Protein AF-A0A1H1LWD2-F1 (afdb_monomer)

Secondary structure (DSSP, 8-state):
---THHHHHIIIII-HHHHHHHHHHHTT--HHHHHHHHHHHTT--HHHHHHHHHHHHHHHHHHHHHH---HHHHHHHHHHHHHHHHHHHHHHHHH-PPP--PPPPPP----

pLDDT: mean 70.25, std 9.0, range [36.25, 86.44]

Radius of gyration: 19.99 Å; Cα contacts (8 Å, |Δi|>4): 80; chains: 1; bounding box: 30×42×71 Å

Mean predicted aligned error: 12.96 Å

Solvent-accessible surface area (backbone atoms only — not comparable to full-atom values): 6370 Å² total; per-residue (Å²): 132,88,60,74,65,55,61,55,46,33,71,70,30,61,25,46,62,47,19,50,51,50,27,28,47,67,64,67,57,31,61,68,54,56,50,34,52,54,38,49,73,69,70,47,56,71,69,54,49,55,47,49,56,57,49,50,54,51,53,51,55,67,45,41,58,77,78,48,71,53,66,68,60,36,32,47,52,6,43,49,38,40,54,49,33,52,52,51,37,51,50,51,60,71,69,49,75,78,79,78,75,72,76,80,78,77,83,8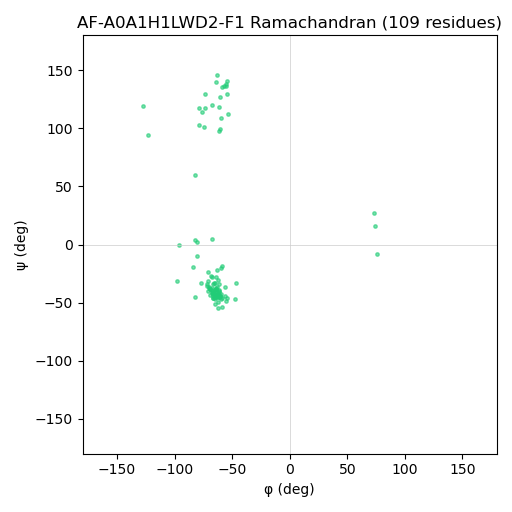2,80,86,127

Structure (mmCIF, N/CA/C/O backbone):
data_AF-A0A1H1LWD2-F1
#
_entry.id   AF-A0A1H1LWD2-F1
#
loop_
_atom_site.group_PDB
_atom_site.id
_atom_site.type_symbol
_atom_site.label_atom_id
_atom_site.label_alt_id
_atom_site.label_comp_id
_atom_site.label_asym_id
_atom_site.label_entity_id
_atom_site.label_seq_id
_atom_site.pdbx_PDB_ins_code
_atom_site.Cartn_x
_atom_site.Cartn_y
_atom_site.Cartn_z
_atom_site.occupancy
_atom_site.B_iso_or_equiv
_atom_site.auth_seq_id
_atom_site.auth_comp_id
_atom_site.auth_asym_id
_atom_site.auth_atom_id
_atom_site.pdbx_PDB_model_num
ATOM 1 N N . MET A 1 1 ? -9.588 -21.462 3.543 1.00 36.25 1 MET A N 1
ATOM 2 C CA . MET A 1 1 ? -10.543 -20.646 2.759 1.00 36.25 1 MET A CA 1
ATOM 3 C C . MET A 1 1 ? -10.094 -19.191 2.815 1.00 36.25 1 MET A C 1
ATOM 5 O O . MET A 1 1 ? -10.126 -18.589 3.883 1.00 36.25 1 MET A O 1
ATOM 9 N N . VAL A 1 2 ? -9.560 -18.658 1.714 1.00 41.59 2 VAL A N 1
ATOM 10 C CA . VAL A 1 2 ? -9.112 -17.259 1.628 1.00 41.59 2 VAL A CA 1
ATOM 11 C C . VAL A 1 2 ? -10.362 -16.408 1.423 1.00 41.59 2 VAL A C 1
ATOM 13 O O . VAL A 1 2 ? -10.957 -16.435 0.355 1.00 41.59 2 VAL A O 1
ATOM 16 N N . ASN A 1 3 ? -10.830 -15.742 2.477 1.00 47.38 3 ASN A N 1
ATOM 17 C CA . ASN A 1 3 ? -12.054 -14.954 2.410 1.00 47.38 3 ASN A CA 1
ATOM 18 C C . ASN A 1 3 ? -11.745 -13.605 1.719 1.00 47.38 3 ASN A C 1
ATOM 20 O O . ASN A 1 3 ? -10.944 -12.842 2.271 1.00 47.38 3 ASN A O 1
ATOM 24 N N . PRO A 1 4 ? -12.337 -13.271 0.555 1.00 56.94 4 PRO A N 1
ATOM 25 C CA . PRO A 1 4 ? -12.050 -12.023 -0.174 1.00 56.94 4 PRO A CA 1
ATOM 26 C C . PRO A 1 4 ? -12.364 -10.756 0.645 1.00 56.94 4 PRO A C 1
ATOM 28 O O . PRO A 1 4 ? -11.771 -9.699 0.432 1.00 56.94 4 PRO A O 1
ATOM 31 N N . LEU A 1 5 ? -13.200 -10.883 1.680 1.00 56.50 5 LEU A N 1
ATOM 32 C CA . LEU A 1 5 ? -13.462 -9.856 2.697 1.00 56.50 5 LEU A CA 1
ATOM 33 C C . LEU A 1 5 ? -12.214 -9.394 3.472 1.00 56.50 5 LEU A C 1
ATOM 35 O O . LEU A 1 5 ? -12.233 -8.335 4.101 1.00 56.50 5 LEU A O 1
ATOM 39 N N . TRP A 1 6 ? -11.126 -10.165 3.454 1.00 56.91 6 TRP A N 1
ATOM 40 C CA . TRP A 1 6 ? -9.873 -9.789 4.107 1.00 56.91 6 TRP A CA 1
ATOM 41 C C . TRP A 1 6 ? -9.168 -8.627 3.383 1.00 56.91 6 TRP A C 1
ATOM 43 O O . TRP A 1 6 ? -8.694 -7.697 4.037 1.00 56.91 6 TRP A O 1
ATOM 53 N N . LEU A 1 7 ? -9.227 -8.602 2.049 1.00 57.19 7 LEU A N 1
ATOM 54 C CA . LEU A 1 7 ? -8.742 -7.486 1.227 1.00 57.19 7 LEU A CA 1
ATOM 55 C C . LEU A 1 7 ? -9.573 -6.219 1.496 1.00 57.19 7 LEU A C 1
ATOM 57 O O . LEU A 1 7 ? -9.038 -5.129 1.687 1.00 57.19 7 LEU A O 1
ATOM 61 N N . TRP A 1 8 ? -10.888 -6.399 1.658 1.00 51.78 8 TRP A N 1
ATOM 62 C CA . TRP A 1 8 ? -11.829 -5.334 2.014 1.00 51.78 8 TRP A CA 1
ATOM 63 C C . TRP A 1 8 ? -11.600 -4.761 3.425 1.00 51.78 8 TRP A C 1
ATOM 65 O O . TRP A 1 8 ? -11.781 -3.565 3.660 1.00 51.78 8 TRP A O 1
ATOM 75 N N . ARG A 1 9 ? -11.162 -5.588 4.386 1.00 54.69 9 ARG A N 1
ATOM 76 C CA . ARG A 1 9 ? -10.775 -5.130 5.737 1.00 54.69 9 ARG A CA 1
ATOM 77 C C . ARG A 1 9 ? -9.477 -4.322 5.733 1.00 54.69 9 ARG A C 1
ATOM 79 O O . ARG A 1 9 ? -9.388 -3.362 6.497 1.00 54.69 9 ARG A O 1
ATOM 86 N N . GLY A 1 10 ? -8.510 -4.685 4.887 1.00 54.56 10 GLY A N 1
ATOM 87 C CA . GLY A 1 10 ? -7.295 -3.895 4.663 1.00 54.56 10 GLY A CA 1
ATOM 88 C C . GLY A 1 10 ? -7.611 -2.526 4.055 1.00 54.56 10 GLY A C 1
ATOM 89 O O . GLY A 1 10 ? -7.155 -1.505 4.567 1.00 54.56 10 GLY A O 1
ATOM 90 N N . PHE A 1 11 ? -8.495 -2.500 3.052 1.00 53.25 11 PHE A N 1
ATOM 91 C CA . PHE A 1 11 ? -8.920 -1.277 2.358 1.00 53.25 11 PHE A CA 1
ATOM 92 C C . PHE A 1 11 ? -9.744 -0.315 3.234 1.00 53.25 11 PHE A C 1
ATOM 94 O O . PHE A 1 11 ? -9.671 0.897 3.067 1.00 53.25 11 PHE A O 1
ATOM 101 N N . LYS A 1 12 ? -10.475 -0.822 4.239 1.00 56.78 12 LYS A N 1
ATOM 102 C CA . LYS A 1 12 ? -11.219 -0.000 5.220 1.00 56.78 12 LYS A CA 1
ATOM 103 C C . LYS A 1 12 ? -10.336 0.822 6.182 1.00 56.78 12 LYS A C 1
ATOM 105 O O . LYS A 1 12 ? -10.873 1.454 7.094 1.00 56.78 12 LYS A O 1
ATOM 110 N N . GLY A 1 13 ? -9.009 0.818 6.020 1.00 55.25 13 GLY A N 1
ATOM 111 C CA . GLY A 1 13 ? -8.090 1.588 6.866 1.00 55.25 13 GLY A CA 1
ATOM 112 C C . GLY A 1 13 ? -7.921 1.005 8.271 1.00 55.25 13 GLY A C 1
ATOM 113 O O . GLY A 1 13 ? -7.646 1.736 9.215 1.00 55.25 13 GLY A O 1
ATOM 114 N N . ASN A 1 14 ? -8.116 -0.306 8.430 1.00 63.66 14 ASN A N 1
ATOM 115 C CA . ASN A 1 14 ? -7.863 -1.014 9.692 1.00 63.66 14 ASN A CA 1
ATOM 116 C C . ASN A 1 14 ? -6.474 -1.675 9.740 1.00 63.66 14 ASN A C 1
ATOM 118 O O . ASN A 1 14 ? -6.142 -2.309 10.740 1.00 63.66 14 ASN A O 1
ATOM 122 N N . SER A 1 15 ? -5.687 -1.549 8.669 1.00 69.25 15 SER A N 1
ATOM 123 C CA . SER A 1 15 ? -4.351 -2.123 8.556 1.00 69.25 15 SER A CA 1
ATOM 124 C C . SER A 1 15 ? -3.355 -1.041 8.157 1.00 69.25 15 SER A C 1
ATOM 126 O O . SER A 1 15 ? -3.477 -0.415 7.102 1.00 69.25 15 SER A O 1
ATOM 128 N N . VAL A 1 16 ? -2.375 -0.825 9.027 1.00 72.31 16 VAL A N 1
ATOM 129 C CA . VAL A 1 16 ? -1.250 0.098 8.842 1.00 72.31 16 VAL A CA 1
ATOM 130 C C . VAL A 1 16 ? -0.355 -0.401 7.706 1.00 72.31 16 VAL A C 1
ATOM 132 O O . VAL A 1 16 ? 0.147 0.389 6.917 1.00 72.31 16 VAL A O 1
ATOM 135 N N . THR A 1 17 ? -0.232 -1.718 7.566 1.00 74.62 17 THR A N 1
ATOM 136 C CA . THR A 1 17 ? 0.557 -2.385 6.525 1.00 74.62 17 THR A CA 1
ATOM 137 C C . THR A 1 17 ? -0.008 -2.103 5.133 1.00 74.62 17 THR A C 1
ATOM 139 O O . THR A 1 17 ? 0.734 -1.761 4.215 1.00 74.62 17 THR A O 1
ATOM 142 N N . PHE A 1 18 ? -1.335 -2.185 4.978 1.00 72.69 18 PHE A N 1
ATOM 143 C CA . PHE A 1 18 ? -2.003 -1.811 3.729 1.00 72.69 18 PHE A CA 1
ATOM 144 C C . PHE A 1 18 ? -1.957 -0.304 3.474 1.00 72.69 18 PHE A C 1
ATOM 146 O O . PHE A 1 18 ? -1.765 0.102 2.333 1.00 72.69 18 PHE A O 1
ATOM 153 N N . ALA A 1 19 ? -2.100 0.520 4.515 1.00 74.12 19 ALA A N 1
ATOM 154 C CA . ALA A 1 19 ? -1.965 1.969 4.395 1.00 74.12 19 ALA A CA 1
ATOM 155 C C . ALA A 1 19 ? -0.561 2.379 3.921 1.00 74.12 19 ALA A C 1
ATOM 157 O O . ALA A 1 19 ? -0.435 3.253 3.070 1.00 74.12 19 ALA A O 1
ATOM 158 N N . LEU A 1 20 ? 0.482 1.710 4.420 1.00 74.38 20 LEU A N 1
ATOM 159 C CA . LEU A 1 20 ? 1.864 1.912 3.992 1.00 74.38 20 LEU A CA 1
ATOM 160 C C . LEU A 1 20 ? 2.071 1.469 2.541 1.00 74.38 20 LEU A C 1
ATOM 162 O O . LEU A 1 20 ? 2.632 2.214 1.749 1.00 74.38 20 LEU A O 1
ATOM 166 N N . LEU A 1 21 ? 1.565 0.290 2.174 1.00 74.31 21 LEU A N 1
ATOM 167 C CA . LEU A 1 21 ? 1.575 -0.186 0.791 1.00 74.31 21 LEU A CA 1
ATOM 168 C C . LEU A 1 21 ? 0.905 0.803 -0.163 1.00 74.31 21 LEU A C 1
ATOM 170 O O . LEU A 1 21 ? 1.463 1.132 -1.206 1.00 74.31 21 LEU A O 1
ATOM 174 N N . PHE A 1 22 ? -0.285 1.275 0.207 1.00 73.88 22 PHE A N 1
ATOM 175 C CA . PHE A 1 22 ? -1.027 2.268 -0.553 1.00 73.88 22 PHE A CA 1
ATOM 176 C C . PHE A 1 22 ? -0.225 3.563 -0.685 1.00 73.88 22 PHE A C 1
ATOM 178 O O . PHE A 1 22 ? -0.067 4.057 -1.795 1.00 73.88 22 PHE A O 1
ATOM 185 N N . ALA A 1 23 ? 0.345 4.060 0.414 1.00 77.06 23 ALA A N 1
ATOM 186 C CA . ALA A 1 23 ? 1.186 5.249 0.417 1.00 77.06 23 ALA A CA 1
ATOM 187 C C . ALA A 1 23 ? 2.402 5.103 -0.507 1.00 77.06 23 ALA A C 1
ATOM 189 O O . ALA A 1 23 ? 2.687 5.987 -1.309 1.00 77.06 23 ALA A O 1
ATOM 190 N N . SER A 1 24 ? 3.092 3.968 -0.440 1.00 71.94 24 SER A N 1
ATOM 191 C CA . SER A 1 24 ? 4.242 3.663 -1.286 1.00 71.94 24 SER A CA 1
ATOM 192 C C . SER A 1 24 ? 3.880 3.589 -2.768 1.00 71.94 24 SER A C 1
ATOM 194 O O . SER A 1 24 ? 4.592 4.148 -3.599 1.00 71.94 24 SER A O 1
ATOM 196 N N . VAL A 1 25 ? 2.756 2.954 -3.110 1.00 72.62 25 VAL A N 1
ATOM 197 C CA . VAL A 1 25 ? 2.257 2.920 -4.494 1.00 72.62 25 VAL A CA 1
ATOM 198 C C . VAL A 1 25 ? 1.865 4.321 -4.964 1.00 72.62 25 VAL A C 1
ATOM 200 O O . VAL A 1 25 ? 2.254 4.724 -6.058 1.00 72.62 25 VAL A O 1
ATOM 203 N N . LEU A 1 26 ? 1.144 5.080 -4.136 1.00 75.44 26 LEU A N 1
ATOM 204 C CA . LEU A 1 26 ? 0.666 6.421 -4.467 1.00 75.44 26 LEU A CA 1
ATOM 205 C C . LEU A 1 26 ? 1.816 7.411 -4.697 1.00 75.44 26 LEU A C 1
ATOM 207 O O . LEU A 1 26 ? 1.741 8.250 -5.588 1.00 75.44 26 LEU A O 1
ATOM 211 N N . LEU A 1 27 ? 2.897 7.286 -3.928 1.00 72.19 27 LEU A N 1
ATOM 212 C CA . LEU A 1 27 ? 4.096 8.116 -4.059 1.00 72.19 27 LEU A CA 1
ATOM 213 C C . LEU A 1 27 ? 5.036 7.656 -5.187 1.00 72.19 27 LEU A C 1
ATOM 215 O O . LEU A 1 27 ? 6.112 8.223 -5.355 1.00 72.19 27 LEU A O 1
ATOM 219 N N . GLY A 1 28 ? 4.673 6.620 -5.950 1.00 65.88 28 GLY A N 1
ATOM 220 C CA . GLY A 1 28 ? 5.492 6.076 -7.039 1.00 65.88 28 GLY A CA 1
ATOM 221 C C . GLY A 1 28 ? 6.678 5.221 -6.576 1.00 65.88 28 GLY A C 1
ATOM 222 O O . GLY A 1 28 ? 7.292 4.531 -7.387 1.00 65.88 28 GLY A O 1
ATOM 223 N N . ALA A 1 29 ? 6.960 5.177 -5.273 1.00 62.00 29 ALA A N 1
ATOM 224 C CA . ALA A 1 29 ? 7.918 4.269 -4.652 1.00 62.00 29 ALA A CA 1
ATOM 225 C C . ALA A 1 29 ? 7.262 2.903 -4.404 1.00 62.00 29 ALA A C 1
ATOM 227 O O . ALA A 1 29 ? 7.132 2.455 -3.263 1.00 62.00 29 ALA A O 1
ATOM 228 N N . SER A 1 30 ? 6.788 2.252 -5.472 1.00 63.59 30 SER A N 1
ATOM 229 C CA . SER A 1 30 ? 6.103 0.965 -5.367 1.00 63.59 30 SER A CA 1
ATOM 230 C C . SER A 1 30 ? 7.040 -0.073 -4.747 1.00 63.59 30 SER A C 1
ATOM 232 O O . SER A 1 30 ? 7.883 -0.653 -5.429 1.00 63.59 30 SER A O 1
ATOM 234 N N . ILE A 1 31 ? 6.882 -0.332 -3.444 1.00 62.34 31 ILE A N 1
ATOM 235 C CA . ILE A 1 31 ? 7.621 -1.381 -2.723 1.00 62.34 31 ILE A CA 1
ATOM 236 C C . ILE A 1 31 ? 7.396 -2.731 -3.414 1.00 62.34 31 ILE A C 1
ATOM 238 O O . ILE A 1 31 ? 8.324 -3.522 -3.546 1.00 62.34 31 ILE A O 1
ATOM 242 N N . ALA A 1 32 ? 6.180 -2.962 -3.919 1.00 61.53 32 ALA A N 1
ATOM 243 C CA . ALA A 1 32 ? 5.851 -4.135 -4.717 1.00 61.53 32 ALA A CA 1
ATOM 244 C C . ALA A 1 32 ? 6.625 -4.171 -6.046 1.00 61.53 32 ALA A C 1
ATOM 246 O O . ALA A 1 32 ? 7.084 -5.236 -6.437 1.00 61.53 32 ALA A O 1
ATOM 247 N N . GLY A 1 33 ? 6.829 -3.025 -6.705 1.00 60.59 33 GLY A N 1
ATOM 248 C CA . GLY A 1 33 ? 7.661 -2.907 -7.907 1.00 60.59 33 GLY A CA 1
ATOM 249 C C . GLY A 1 33 ? 9.151 -3.143 -7.637 1.00 60.59 33 GLY A C 1
ATOM 250 O O . GLY A 1 33 ? 9.802 -3.852 -8.398 1.00 60.59 33 GLY A O 1
ATOM 251 N N . GLY A 1 34 ? 9.680 -2.632 -6.521 1.00 64.31 34 GLY A N 1
ATOM 252 C CA . GLY A 1 34 ? 11.060 -2.895 -6.092 1.00 64.31 34 GLY A CA 1
ATOM 253 C C . GLY A 1 34 ? 11.297 -4.371 -5.757 1.00 64.31 34 GLY A C 1
ATOM 254 O O . GLY A 1 34 ? 12.272 -4.966 -6.214 1.00 64.31 34 GLY A O 1
ATOM 255 N N . PHE A 1 35 ? 10.358 -4.997 -5.039 1.00 67.75 35 PHE A N 1
ATOM 256 C CA . PHE A 1 35 ? 10.365 -6.445 -4.814 1.00 67.75 35 PHE A CA 1
ATOM 257 C C . PHE A 1 35 ? 10.238 -7.217 -6.128 1.00 67.75 35 PHE A C 1
ATOM 259 O O . PHE A 1 35 ? 10.969 -8.179 -6.335 1.00 67.75 35 PHE A O 1
ATOM 266 N N . HIS A 1 36 ? 9.364 -6.780 -7.037 1.00 65.69 36 HIS A N 1
ATOM 267 C CA . HIS A 1 36 ? 9.202 -7.402 -8.347 1.00 65.69 36 HIS A CA 1
ATOM 268 C C . HIS A 1 36 ? 10.508 -7.375 -9.141 1.00 65.69 36 HIS A C 1
ATOM 270 O O . HIS A 1 36 ? 10.884 -8.381 -9.731 1.00 65.69 36 HIS A O 1
ATOM 276 N N . HIS A 1 37 ? 11.234 -6.259 -9.108 1.00 67.06 37 HIS A N 1
ATOM 277 C CA . HIS A 1 37 ? 12.517 -6.123 -9.788 1.00 67.06 37 HIS A CA 1
ATOM 278 C C . HIS A 1 37 ? 13.610 -7.008 -9.168 1.00 67.06 37 HIS A C 1
ATOM 280 O O . HIS A 1 37 ? 14.391 -7.613 -9.899 1.00 67.06 37 HIS A O 1
ATOM 286 N N . LEU A 1 38 ? 13.651 -7.126 -7.836 1.00 71.69 38 LEU A N 1
ATOM 287 C CA . LEU A 1 38 ? 14.572 -8.027 -7.131 1.00 71.69 38 LEU A CA 1
ATOM 288 C C . LEU A 1 38 ? 14.264 -9.505 -7.404 1.00 71.69 38 LEU A C 1
ATOM 290 O O . LEU A 1 38 ? 15.170 -10.280 -7.697 1.00 71.69 38 LEU A O 1
ATOM 294 N N . LEU A 1 39 ? 12.991 -9.902 -7.341 1.00 69.19 39 LEU A N 1
ATOM 295 C CA . LEU A 1 39 ? 12.579 -11.283 -7.597 1.00 69.19 39 LEU A CA 1
ATOM 296 C C . LEU A 1 39 ? 12.738 -11.658 -9.077 1.00 69.19 39 LEU A C 1
ATOM 298 O O . LEU A 1 39 ? 13.176 -12.767 -9.377 1.00 69.19 39 LEU A O 1
ATOM 30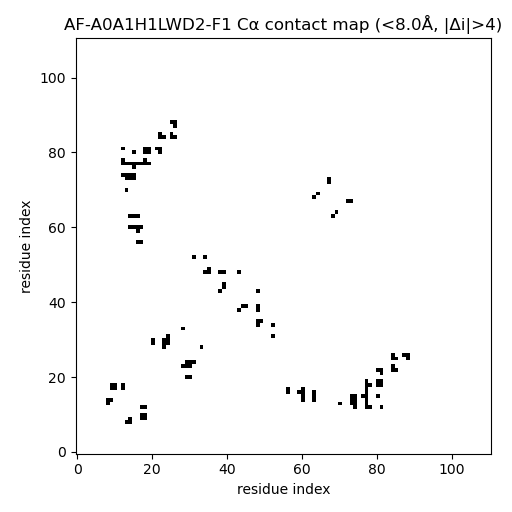2 N N . ALA A 1 40 ? 12.434 -10.740 -9.996 1.00 69.69 40 ALA A N 1
ATOM 303 C CA . ALA A 1 40 ? 12.670 -10.943 -11.422 1.00 69.69 40 ALA A CA 1
ATOM 304 C C . ALA A 1 40 ? 14.171 -11.068 -11.731 1.00 69.69 40 ALA A C 1
ATOM 306 O O . ALA A 1 40 ? 14.555 -11.929 -12.519 1.00 69.69 40 ALA A O 1
ATOM 307 N N . ALA A 1 41 ? 15.028 -10.285 -11.063 1.00 71.00 41 ALA A N 1
ATOM 308 C CA . ALA A 1 41 ? 16.483 -10.407 -11.186 1.00 71.00 41 ALA A CA 1
ATOM 309 C C . ALA A 1 41 ? 17.017 -11.762 -10.681 1.00 71.00 41 ALA A C 1
ATOM 311 O O . ALA A 1 41 ? 18.026 -12.249 -11.181 1.00 71.00 41 ALA A O 1
ATOM 312 N N . LEU A 1 42 ? 16.322 -12.400 -9.735 1.00 73.50 42 LEU 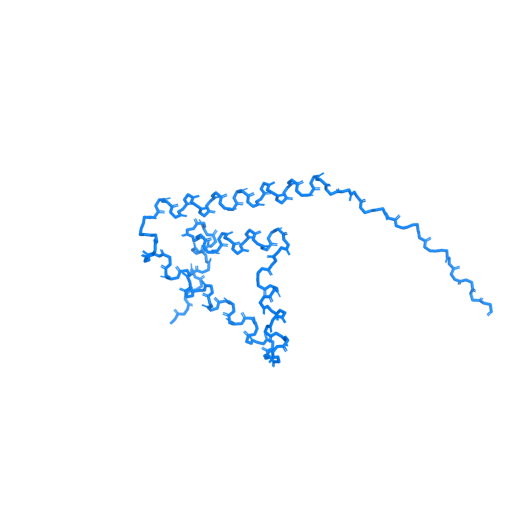A N 1
ATOM 313 C CA . LEU A 1 42 ? 16.630 -13.744 -9.232 1.00 73.50 42 LEU A CA 1
ATOM 314 C C . LEU A 1 42 ? 16.077 -14.877 -10.123 1.00 73.50 42 LEU A C 1
ATOM 316 O O . LEU A 1 42 ? 16.196 -16.046 -9.761 1.00 73.50 42 LEU A O 1
ATOM 320 N N . GLY A 1 43 ? 15.466 -14.562 -11.273 1.00 70.81 43 GLY A N 1
ATOM 321 C CA . GLY A 1 43 ? 14.927 -15.558 -12.209 1.00 70.81 43 GLY A CA 1
ATOM 322 C C . GLY A 1 43 ? 13.630 -16.222 -11.736 1.00 70.81 43 GLY A C 1
ATOM 323 O O . GLY A 1 43 ? 13.233 -17.268 -12.253 1.00 70.81 43 GLY A O 1
ATOM 324 N N . ILE A 1 44 ? 12.957 -15.635 -10.745 1.00 71.88 44 ILE A N 1
ATOM 325 C CA . ILE A 1 44 ? 11.723 -16.181 -10.185 1.00 71.88 44 ILE A CA 1
ATOM 326 C C . ILE A 1 44 ? 10.575 -15.955 -11.178 1.00 71.88 44 ILE A C 1
ATOM 328 O O . ILE A 1 44 ? 10.356 -14.848 -11.667 1.00 71.88 44 ILE A O 1
ATOM 332 N N . HIS A 1 45 ? 9.826 -17.021 -11.474 1.00 71.44 45 HIS A N 1
ATOM 333 C CA . HIS A 1 45 ? 8.721 -17.006 -12.435 1.00 71.44 45 HIS A CA 1
ATOM 334 C C . HIS A 1 45 ? 7.682 -15.926 -12.085 1.00 71.44 45 HIS A C 1
ATOM 336 O O . HIS A 1 45 ? 7.287 -15.817 -10.922 1.00 71.44 45 HIS A O 1
ATOM 342 N N . TRP A 1 46 ? 7.196 -15.182 -13.088 1.00 69.50 46 TRP A N 1
ATOM 3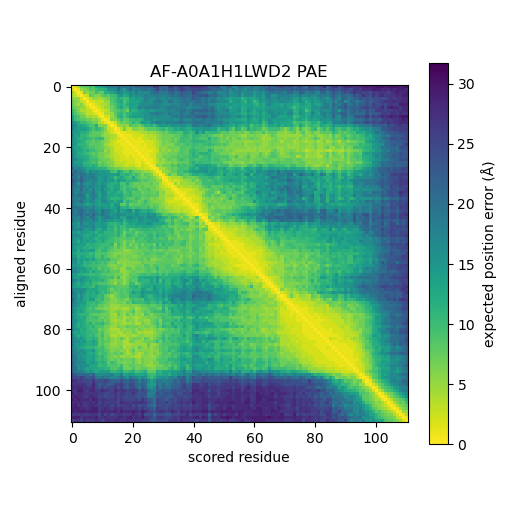43 C CA . TRP A 1 46 ? 6.293 -14.022 -12.947 1.00 69.50 46 TRP A CA 1
ATOM 344 C C . TRP A 1 46 ? 5.096 -14.256 -12.004 1.00 69.50 46 TRP A C 1
ATOM 346 O O . TRP A 1 46 ? 4.689 -13.361 -11.266 1.00 69.50 46 TRP A O 1
ATOM 356 N N . LEU A 1 47 ? 4.578 -15.488 -11.962 1.00 70.81 47 LEU A N 1
ATOM 357 C CA . LEU A 1 47 ? 3.491 -15.899 -11.075 1.00 70.81 47 LEU A CA 1
ATOM 358 C C . LEU A 1 47 ? 3.861 -15.766 -9.585 1.00 70.81 47 LEU A C 1
ATOM 360 O O . LEU A 1 47 ? 3.089 -15.227 -8.791 1.00 70.81 47 LEU A O 1
ATOM 364 N N . TYR A 1 48 ? 5.055 -16.217 -9.199 1.00 68.44 48 TYR A N 1
ATOM 365 C CA . TYR A 1 48 ? 5.554 -16.105 -7.826 1.00 68.44 48 TYR A CA 1
ATOM 366 C C . TYR A 1 48 ? 5.897 -14.665 -7.470 1.00 68.44 48 TYR A C 1
ATOM 368 O O . TYR A 1 48 ? 5.708 -14.258 -6.326 1.00 68.44 48 TYR A O 1
ATOM 376 N N . VAL A 1 49 ? 6.330 -13.877 -8.452 1.00 66.94 49 VAL A N 1
ATOM 377 C CA . VAL A 1 49 ? 6.602 -12.453 -8.256 1.00 66.94 49 VAL A CA 1
ATOM 378 C C . VAL A 1 49 ? 5.335 -11.685 -7.864 1.00 66.94 49 VAL A C 1
ATOM 380 O O . VAL A 1 49 ? 5.416 -10.737 -7.089 1.00 66.94 49 VAL A O 1
ATOM 383 N N . LEU A 1 50 ? 4.157 -12.128 -8.314 1.00 68.06 50 LEU A N 1
ATOM 384 C CA . LEU A 1 50 ? 2.874 -11.578 -7.869 1.00 68.06 50 LEU A CA 1
ATOM 385 C C . LEU A 1 50 ? 2.407 -12.186 -6.536 1.00 68.06 50 LEU A C 1
ATOM 387 O O . LEU A 1 50 ? 1.959 -11.475 -5.636 1.00 68.06 50 LEU A O 1
ATOM 391 N N . LEU A 1 51 ? 2.508 -13.510 -6.401 1.00 73.12 51 LEU A N 1
ATOM 392 C CA . LEU A 1 51 ? 1.978 -14.249 -5.251 1.00 73.12 51 LEU A CA 1
ATOM 393 C C . LEU A 1 51 ? 2.739 -13.969 -3.955 1.00 73.12 51 LEU A C 1
ATOM 395 O O . LEU A 1 51 ? 2.107 -13.782 -2.916 1.00 73.12 51 LEU A O 1
ATOM 399 N N . ILE A 1 52 ? 4.071 -13.925 -4.005 1.00 73.44 52 ILE A N 1
ATOM 400 C CA . ILE A 1 52 ? 4.927 -13.736 -2.828 1.00 73.44 52 ILE A CA 1
ATOM 401 C C . ILE A 1 52 ? 4.612 -12.425 -2.102 1.00 73.44 52 ILE A C 1
ATOM 403 O O . ILE A 1 52 ? 4.321 -12.497 -0.909 1.00 73.44 52 ILE A O 1
ATOM 407 N N . PRO A 1 53 ? 4.609 -11.245 -2.750 1.00 68.69 53 PRO A N 1
ATOM 408 C CA . PRO A 1 53 ? 4.286 -10.008 -2.054 1.00 68.69 53 PRO A CA 1
ATOM 409 C C . PRO A 1 53 ? 2.860 -10.039 -1.501 1.00 68.69 53 PRO A C 1
ATOM 411 O O . PRO A 1 53 ? 2.677 -9.731 -0.326 1.00 68.69 53 PRO A O 1
ATOM 414 N N . ILE A 1 54 ? 1.861 -10.496 -2.268 1.00 71.75 54 ILE A N 1
ATOM 415 C CA . ILE A 1 54 ? 0.475 -10.608 -1.772 1.00 71.75 54 ILE A CA 1
ATOM 416 C C . ILE A 1 54 ? 0.425 -11.449 -0.491 1.00 71.75 54 ILE A C 1
ATOM 418 O O . ILE A 1 54 ? -0.202 -11.054 0.497 1.00 71.75 54 ILE A O 1
ATOM 422 N N . PHE A 1 55 ? 1.114 -12.589 -0.480 1.00 78.12 55 PHE A N 1
ATOM 423 C CA . PHE A 1 55 ? 1.138 -13.487 0.666 1.00 78.12 55 PHE A CA 1
ATOM 424 C C . PHE A 1 55 ? 1.933 -12.911 1.843 1.00 78.12 55 PHE A C 1
ATOM 426 O O . PHE A 1 55 ? 1.485 -13.013 2.985 1.00 78.12 55 PHE A O 1
ATOM 433 N N . LEU A 1 56 ? 3.064 -12.257 1.576 1.00 77.38 56 LEU A N 1
ATOM 434 C CA . LEU A 1 56 ? 3.914 -11.613 2.576 1.00 77.38 56 LEU A CA 1
ATOM 435 C C . LEU A 1 56 ? 3.156 -10.492 3.290 1.00 77.38 56 LEU A C 1
ATOM 437 O O . LEU A 1 56 ? 3.086 -10.477 4.518 1.00 77.38 56 LEU A O 1
ATOM 441 N N . PHE A 1 57 ? 2.512 -9.602 2.532 1.00 72.25 57 PHE A N 1
ATOM 442 C CA . PHE A 1 57 ? 1.677 -8.541 3.090 1.00 72.25 57 PHE A CA 1
ATOM 443 C C . PHE A 1 57 ? 0.462 -9.109 3.820 1.00 72.25 57 PHE A C 1
ATOM 445 O O . PHE A 1 57 ? 0.060 -8.569 4.851 1.00 72.25 57 PHE A O 1
ATOM 452 N N . SER A 1 58 ? -0.079 -10.239 3.353 1.00 71.25 58 SER A N 1
ATOM 453 C CA . SER A 1 58 ? -1.165 -10.930 4.046 1.00 71.25 58 SER A CA 1
ATOM 454 C C . SER A 1 58 ? -0.773 -11.530 5.376 1.00 71.25 58 SER A C 1
ATOM 456 O O . SER A 1 58 ? -1.492 -11.403 6.372 1.00 71.25 58 SER A O 1
ATOM 458 N N . TRP A 1 59 ? 0.402 -12.128 5.420 1.00 76.75 59 TRP A N 1
ATOM 459 C CA . TRP A 1 59 ? 0.978 -12.639 6.643 1.00 76.75 59 TRP A CA 1
ATOM 460 C C . TRP A 1 59 ? 1.336 -11.511 7.620 1.00 76.75 59 TRP A C 1
ATOM 462 O O . TRP A 1 59 ? 1.006 -11.598 8.805 1.00 76.75 59 TRP A O 1
ATOM 472 N N . LEU A 1 60 ? 1.911 -10.416 7.123 1.00 75.19 60 LEU A N 1
ATOM 473 C CA . LEU A 1 60 ? 2.309 -9.264 7.931 1.00 75.19 60 LEU A CA 1
ATOM 474 C C . LEU A 1 60 ? 1.092 -8.548 8.541 1.00 75.19 60 LEU A C 1
ATOM 476 O O . LEU A 1 60 ? 1.060 -8.270 9.738 1.00 75.19 60 LEU A O 1
ATOM 480 N N . SER A 1 61 ? 0.023 -8.385 7.763 1.00 70.12 61 SER A N 1
ATOM 481 C CA . SER A 1 61 ? -1.264 -7.869 8.243 1.00 70.12 61 SER A CA 1
ATOM 482 C C . SER A 1 61 ? -1.900 -8.754 9.327 1.00 70.12 61 SER A C 1
ATOM 484 O O . SER A 1 61 ? -2.548 -8.247 10.243 1.00 70.12 61 SER A O 1
ATOM 486 N N . LYS A 1 62 ? -1.718 -10.079 9.272 1.00 70.69 62 LYS A N 1
ATOM 487 C CA . LYS A 1 62 ? -2.190 -10.979 10.341 1.00 70.69 62 LYS A CA 1
ATOM 488 C C . LYS A 1 62 ? -1.371 -10.845 11.626 1.00 70.69 62 LYS A C 1
ATOM 490 O O . LYS A 1 62 ? -1.893 -11.151 12.695 1.00 70.69 62 LYS A O 1
ATOM 495 N N . LYS A 1 63 ? -0.121 -10.380 11.537 1.00 75.81 63 LYS A N 1
ATOM 496 C CA . LYS A 1 63 ? 0.763 -10.112 12.684 1.00 75.81 63 LYS A CA 1
ATOM 497 C C . LYS A 1 63 ? 0.535 -8.728 13.306 1.00 75.81 63 LYS A C 1
ATOM 499 O O . LYS A 1 63 ? 0.837 -8.556 14.480 1.00 75.81 63 LYS A O 1
ATOM 504 N N . GLU A 1 64 ? -0.079 -7.776 12.601 1.00 68.50 64 GLU A N 1
ATOM 505 C CA . GLU A 1 64 ? -0.455 -6.466 13.167 1.00 68.50 64 GLU A CA 1
ATOM 506 C C . GLU A 1 64 ? -1.179 -6.511 14.523 1.00 68.50 64 GLU A C 1
ATOM 508 O O . GLU A 1 64 ? -0.792 -5.743 15.400 1.00 68.50 64 GLU A O 1
ATOM 513 N N . PRO A 1 65 ? -2.207 -7.358 14.755 1.00 68.75 65 PRO A N 1
ATOM 514 C CA . PRO A 1 65 ? -2.854 -7.453 16.065 1.00 68.75 65 PRO A CA 1
ATOM 515 C C . PRO A 1 65 ? -1.950 -7.932 17.197 1.00 68.75 65 PRO A C 1
ATOM 517 O O . PRO A 1 65 ? -2.275 -7.650 18.346 1.00 68.75 65 PRO A O 1
ATOM 520 N N . LEU A 1 66 ? -0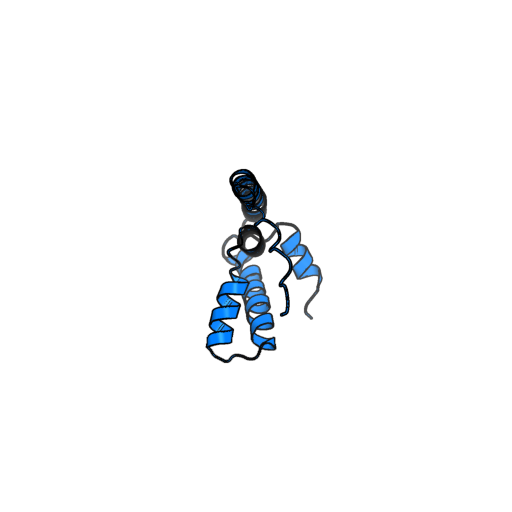.849 -8.624 16.897 1.00 74.88 66 LEU A N 1
ATOM 521 C CA . LEU A 1 66 ? 0.138 -9.005 17.906 1.00 74.88 66 LEU A CA 1
ATOM 522 C C . LEU A 1 66 ? 1.039 -7.829 18.295 1.00 74.88 66 LEU A C 1
ATOM 524 O O . LEU A 1 66 ? 1.479 -7.767 19.435 1.00 74.88 66 LEU A O 1
ATOM 528 N N . TRP A 1 67 ? 1.348 -6.925 17.360 1.00 72.25 67 TRP A N 1
ATOM 529 C CA . TRP A 1 67 ? 2.353 -5.871 17.573 1.00 72.25 67 TRP A CA 1
ATOM 530 C C . TRP A 1 67 ? 1.717 -4.533 17.967 1.00 72.25 67 TRP A C 1
ATOM 532 O O . TRP A 1 67 ? 2.288 -3.781 18.751 1.00 72.25 67 TRP A O 1
ATOM 542 N N . LEU A 1 68 ? 0.504 -4.256 17.482 1.00 67.00 68 LEU A N 1
ATOM 543 C CA . LEU A 1 68 ? -0.366 -3.200 17.993 1.00 67.00 68 LEU A CA 1
ATOM 544 C C . LEU A 1 68 ? -1.705 -3.820 18.409 1.00 67.00 68 LEU A C 1
ATOM 546 O O . LEU A 1 68 ? -2.598 -3.937 17.575 1.00 67.00 68 LEU A O 1
ATOM 550 N N . PRO A 1 69 ? -1.901 -4.197 19.681 1.00 72.62 69 PRO A N 1
ATOM 551 C CA . PRO A 1 69 ? -3.163 -4.782 20.137 1.00 72.62 69 PRO A CA 1
ATOM 552 C C . PRO A 1 69 ? -4.323 -3.771 20.124 1.00 72.62 69 PRO A C 1
ATOM 554 O O . PRO A 1 69 ? -5.470 -4.143 19.878 1.00 72.62 69 PRO A O 1
ATOM 557 N N . ASP A 1 70 ? -4.037 -2.478 20.260 1.00 80.00 70 ASP A N 1
ATOM 558 C CA . ASP A 1 70 ? -5.042 -1.415 20.304 1.00 80.00 70 ASP A CA 1
ATOM 559 C C . ASP A 1 70 ? -5.656 -1.138 18.911 1.00 80.00 70 ASP A C 1
ATOM 56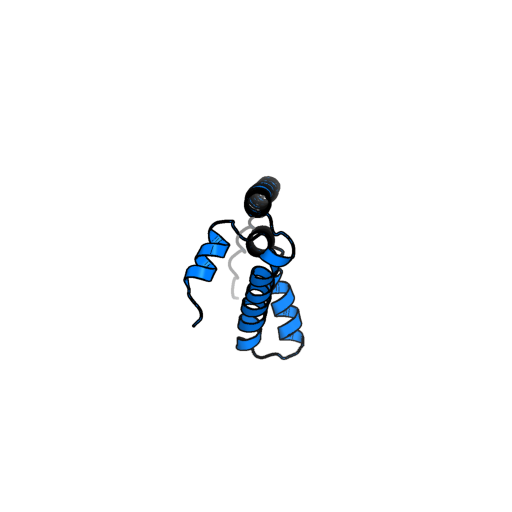1 O O . ASP A 1 70 ? -4.962 -0.772 17.953 1.00 80.00 70 ASP A O 1
ATOM 565 N N . GLN A 1 71 ? -6.968 -1.361 18.764 1.00 72.25 71 GLN A N 1
ATOM 566 C CA . GLN A 1 71 ? -7.677 -1.154 17.494 1.00 72.25 71 GLN A CA 1
ATOM 567 C C . GLN A 1 71 ? -7.845 0.329 17.148 1.00 72.25 71 GLN A C 1
ATOM 569 O O . GLN A 1 71 ? -7.775 0.683 15.967 1.00 72.25 71 GLN A O 1
ATOM 574 N N . ALA A 1 72 ? -8.053 1.195 18.145 1.00 76.88 72 ALA A N 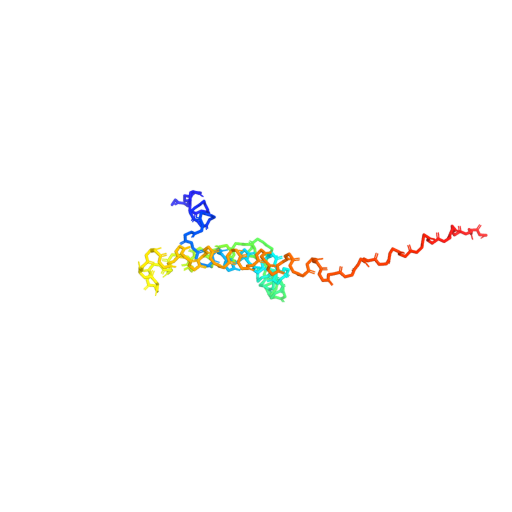1
ATOM 575 C CA . ALA A 1 72 ? -8.285 2.618 17.908 1.00 76.88 72 ALA A CA 1
ATOM 576 C C . ALA A 1 72 ? -7.020 3.278 17.346 1.00 76.88 72 ALA A C 1
ATOM 578 O O . ALA A 1 72 ? -7.074 3.985 16.337 1.00 76.88 72 ALA A O 1
ATOM 579 N N . LYS A 1 73 ? -5.863 2.947 17.933 1.00 76.00 73 LYS A N 1
ATOM 580 C CA . LYS A 1 73 ? -4.553 3.418 17.467 1.00 76.00 73 LYS A CA 1
ATOM 581 C C . LYS A 1 73 ? -4.224 2.911 16.068 1.00 76.00 73 LYS A C 1
ATOM 583 O O . LYS A 1 73 ? -3.833 3.708 15.223 1.00 76.00 73 LYS A O 1
ATOM 588 N N . ARG A 1 74 ? -4.452 1.624 15.771 1.00 74.62 74 ARG A N 1
ATOM 589 C CA . ARG A 1 74 ? -4.236 1.079 14.413 1.00 74.62 74 ARG A CA 1
ATOM 590 C C . ARG A 1 74 ? -5.027 1.819 13.348 1.00 74.62 74 ARG A C 1
ATOM 592 O O . ARG A 1 74 ? -4.484 2.145 12.297 1.00 74.62 74 ARG A O 1
ATOM 599 N N . LYS A 1 75 ? -6.294 2.106 13.636 1.00 75.19 75 LYS A N 1
ATOM 600 C CA . LYS A 1 75 ? -7.174 2.821 12.712 1.00 75.19 75 LYS A CA 1
ATOM 601 C C . LYS A 1 75 ? -6.732 4.270 12.512 1.00 75.19 75 LYS A C 1
ATOM 603 O O . LYS A 1 75 ? -6.796 4.773 11.393 1.00 75.19 75 LYS A O 1
ATOM 608 N N . LEU A 1 76 ? -6.258 4.920 13.577 1.00 80.19 76 LEU A N 1
ATOM 609 C CA . LEU A 1 76 ? -5.706 6.271 13.514 1.00 80.19 76 LEU A CA 1
ATOM 610 C C . LEU A 1 76 ? -4.427 6.300 12.670 1.00 80.19 76 LEU A C 1
ATOM 612 O O . LEU A 1 76 ? -4.368 7.058 11.713 1.00 80.19 76 LEU A O 1
ATOM 616 N N . TYR A 1 77 ? -3.459 5.423 12.944 1.00 78.81 77 TYR A N 1
ATOM 617 C CA . TYR A 1 77 ? -2.215 5.351 12.172 1.00 78.81 77 TYR A CA 1
ATOM 618 C C . TYR A 1 77 ? -2.456 5.030 10.700 1.00 78.81 77 TYR A C 1
ATOM 620 O O . TYR A 1 77 ? -1.888 5.693 9.839 1.00 78.81 77 TYR A O 1
ATOM 628 N N . ALA A 1 78 ? -3.325 4.064 10.397 1.00 78.69 78 ALA A N 1
ATOM 629 C CA . ALA A 1 78 ? -3.667 3.728 9.021 1.00 78.69 78 ALA A CA 1
ATOM 630 C C . ALA A 1 78 ? -4.337 4.908 8.298 1.00 78.69 78 ALA A C 1
ATOM 632 O O . ALA A 1 78 ? -3.952 5.233 7.176 1.00 78.69 78 ALA A O 1
ATOM 633 N N . ARG A 1 79 ? -5.290 5.600 8.940 1.00 79.31 79 ARG A N 1
ATOM 634 C CA . ARG A 1 79 ? -5.904 6.810 8.368 1.00 79.31 79 ARG A CA 1
ATOM 635 C C . ARG A 1 79 ? -4.904 7.941 8.182 1.00 79.31 79 ARG A C 1
ATOM 637 O O . ARG A 1 79 ? -4.927 8.565 7.129 1.00 79.31 79 ARG A O 1
ATOM 644 N N . SER A 1 80 ? -4.035 8.188 9.158 1.00 82.94 80 SER A N 1
ATOM 645 C CA . SER A 1 80 ? -3.003 9.221 9.069 1.00 82.94 80 SER A CA 1
ATOM 646 C C . SER A 1 80 ? -1.992 8.916 7.968 1.00 82.94 80 SER A C 1
ATOM 648 O O . SER A 1 80 ? -1.592 9.828 7.256 1.00 82.94 80 SER A O 1
ATOM 650 N N . LEU A 1 81 ? -1.625 7.646 7.769 1.00 81.31 81 LEU A N 1
ATOM 651 C CA . LEU A 1 81 ? -0.770 7.213 6.660 1.00 81.31 81 LEU A CA 1
ATOM 652 C C . LEU A 1 81 ? -1.442 7.429 5.307 1.00 81.31 81 LEU A C 1
ATOM 654 O O . LEU A 1 81 ? -0.826 7.994 4.410 1.00 81.31 81 LEU A O 1
ATOM 658 N N . ILE A 1 82 ? -2.710 7.033 5.168 1.00 79.88 82 ILE A N 1
ATOM 659 C CA . ILE A 1 82 ? -3.466 7.243 3.928 1.00 79.88 82 ILE A CA 1
ATOM 660 C C . ILE A 1 82 ? -3.592 8.744 3.648 1.00 79.88 82 ILE A C 1
ATOM 662 O O . ILE A 1 82 ? -3.162 9.202 2.593 1.00 79.88 82 ILE A O 1
ATOM 666 N N . ALA A 1 83 ? -4.112 9.520 4.601 1.00 82.75 83 ALA A N 1
ATOM 667 C CA . ALA A 1 83 ? -4.304 10.960 4.450 1.00 82.75 83 ALA A CA 1
ATOM 668 C C . ALA A 1 83 ? -2.978 11.693 4.198 1.00 82.75 83 ALA A C 1
ATOM 670 O O . ALA A 1 83 ? -2.892 12.508 3.283 1.00 82.75 83 ALA A O 1
ATOM 671 N N . GLY A 1 84 ? -1.930 11.355 4.954 1.00 83.94 84 GLY A N 1
ATOM 672 C CA . GLY A 1 84 ? -0.591 11.907 4.779 1.00 83.94 84 GLY A CA 1
ATOM 673 C C . GLY A 1 84 ? -0.015 11.588 3.403 1.00 83.94 84 GLY A C 1
ATOM 674 O O . GLY A 1 84 ? 0.490 12.482 2.736 1.00 83.94 84 GLY A O 1
ATOM 675 N N . SER A 1 85 ? -0.158 10.349 2.927 1.00 80.25 85 SER A N 1
ATOM 676 C CA . SER A 1 85 ? 0.324 9.965 1.596 1.00 80.25 85 SER A CA 1
ATOM 677 C C . SER A 1 85 ? -0.400 10.687 0.464 1.00 80.25 85 SER A C 1
ATOM 679 O O . SER A 1 85 ? 0.247 11.118 -0.485 1.00 80.25 85 SER A O 1
ATOM 681 N N . ILE A 1 86 ? -1.716 10.888 0.587 1.00 81.94 86 ILE A N 1
ATOM 682 C CA . ILE A 1 86 ? -2.506 11.660 -0.378 1.00 81.94 86 ILE A CA 1
ATOM 683 C C . ILE A 1 86 ? -2.051 13.116 -0.378 1.00 81.94 86 ILE A C 1
ATOM 685 O O . ILE A 1 86 ? -1.831 13.686 -1.442 1.00 81.94 86 ILE A O 1
ATOM 689 N N . MET A 1 87 ? -1.858 13.706 0.802 1.00 86.44 87 MET A N 1
ATOM 690 C CA . MET A 1 87 ? -1.396 15.086 0.927 1.00 86.44 87 MET A CA 1
ATOM 691 C C . MET A 1 87 ? -0.008 15.277 0.304 1.00 86.44 87 MET A C 1
ATOM 693 O O . MET A 1 87 ? 0.200 16.232 -0.438 1.00 86.44 87 MET A O 1
ATOM 697 N N . VAL A 1 88 ? 0.921 14.345 0.538 1.00 82.00 88 VAL A N 1
ATOM 698 C CA . VAL A 1 88 ? 2.254 14.373 -0.082 1.00 82.00 88 VAL A CA 1
ATOM 699 C C . VAL A 1 88 ? 2.166 14.164 -1.595 1.00 82.00 88 VAL A C 1
ATOM 701 O O . VAL A 1 88 ? 2.829 14.881 -2.336 1.00 82.00 88 VAL A O 1
ATOM 704 N N . ALA A 1 89 ? 1.333 13.241 -2.080 1.00 77.44 89 ALA A N 1
ATOM 705 C CA . ALA A 1 89 ? 1.143 13.029 -3.514 1.00 77.44 89 ALA A CA 1
ATOM 706 C C . ALA A 1 89 ? 0.578 14.277 -4.211 1.00 77.44 89 ALA A C 1
ATOM 708 O O . ALA A 1 89 ? 1.056 14.652 -5.280 1.00 77.44 89 ALA A O 1
ATOM 709 N N . LEU A 1 90 ? -0.384 14.959 -3.580 1.00 81.44 90 LEU A N 1
ATOM 710 C CA . LEU A 1 90 ? -0.901 16.244 -4.050 1.00 81.44 90 LEU A CA 1
ATOM 711 C C . LEU A 1 90 ? 0.187 17.319 -4.046 1.00 81.44 90 LEU A C 1
ATOM 713 O O . LEU A 1 90 ? 0.299 18.054 -5.019 1.00 81.44 90 LEU A O 1
ATOM 717 N N . LEU A 1 91 ? 1.022 17.378 -3.006 1.00 84.31 91 LEU A N 1
ATOM 718 C CA . LEU A 1 91 ? 2.145 18.314 -2.934 1.00 84.31 91 LEU A CA 1
ATOM 719 C C . LEU A 1 91 ? 3.150 18.077 -4.072 1.00 84.31 91 LEU A C 1
ATOM 721 O O . LEU A 1 91 ? 3.567 19.025 -4.728 1.00 84.31 91 LEU A O 1
ATOM 725 N N . ILE A 1 92 ? 3.500 16.815 -4.342 1.00 78.75 92 ILE A N 1
ATOM 726 C CA . ILE A 1 92 ? 4.384 16.432 -5.453 1.00 78.75 92 ILE A CA 1
ATOM 727 C C . ILE A 1 92 ? 3.754 16.811 -6.791 1.00 78.75 92 ILE A C 1
ATOM 729 O O . ILE A 1 92 ? 4.445 17.356 -7.645 1.00 78.75 92 ILE A O 1
ATOM 733 N N . ALA A 1 93 ? 2.461 16.536 -6.980 1.00 78.56 93 ALA A N 1
ATOM 734 C CA . ALA A 1 93 ? 1.745 16.903 -8.197 1.00 78.56 93 ALA A CA 1
ATOM 735 C C . ALA A 1 93 ? 1.721 18.423 -8.403 1.00 78.56 93 ALA A C 1
ATOM 737 O O . ALA A 1 93 ? 1.905 18.886 -9.522 1.00 78.56 93 ALA A O 1
ATOM 738 N N . TRP A 1 94 ? 1.555 19.189 -7.324 1.00 82.50 94 TRP A N 1
ATOM 739 C CA . TRP A 1 94 ? 1.535 20.649 -7.360 1.00 82.50 94 TRP A CA 1
ATOM 740 C C . TRP A 1 94 ? 2.920 21.256 -7.620 1.00 82.50 94 TRP A C 1
ATOM 742 O O . TRP A 1 94 ? 3.040 22.266 -8.303 1.00 82.50 94 TRP A O 1
ATOM 752 N N . LEU A 1 95 ? 3.975 20.615 -7.113 1.00 82.50 95 LEU A N 1
ATOM 753 C CA . LEU A 1 95 ? 5.369 20.999 -7.345 1.00 82.50 95 LEU A CA 1
ATOM 754 C C . LEU A 1 95 ? 5.911 20.520 -8.696 1.00 82.50 95 LEU A C 1
ATOM 756 O O . LEU A 1 95 ? 7.025 20.895 -9.062 1.00 82.50 95 LEU A O 1
ATOM 760 N N . ARG A 1 96 ? 5.180 19.664 -9.423 1.00 72.31 96 ARG A N 1
ATOM 761 C CA . ARG A 1 96 ? 5.660 19.089 -10.679 1.00 72.31 96 ARG A CA 1
ATOM 762 C C . ARG A 1 96 ? 5.566 20.150 -11.782 1.00 72.31 96 ARG A C 1
ATOM 764 O O . ARG A 1 96 ? 4.454 20.530 -12.142 1.00 72.31 96 ARG A O 1
ATOM 771 N N . PRO A 1 97 ? 6.690 20.623 -12.347 1.00 62.44 97 PRO A N 1
ATOM 772 C CA . PRO A 1 97 ? 6.634 21.500 -13.509 1.00 62.44 97 PRO A CA 1
ATOM 773 C C . PRO A 1 97 ? 6.024 20.731 -14.687 1.00 62.44 97 PRO A C 1
ATOM 775 O O . PRO A 1 97 ? 6.309 19.541 -14.862 1.00 62.44 97 PRO A O 1
ATOM 778 N N . GLU A 1 98 ? 5.170 21.389 -15.476 1.00 65.62 98 GLU A N 1
ATOM 779 C CA . GLU A 1 98 ? 4.553 20.760 -16.645 1.00 65.62 98 GLU A CA 1
ATOM 780 C C . GLU A 1 98 ? 5.628 20.194 -17.586 1.00 65.62 98 GLU A C 1
ATOM 782 O O . GLU A 1 98 ? 6.662 20.839 -17.813 1.00 65.62 98 GLU A O 1
ATOM 787 N N . PRO A 1 99 ? 5.419 18.985 -18.141 1.00 62.41 99 PRO A N 1
ATOM 788 C CA . PRO A 1 99 ? 6.331 18.441 -19.126 1.00 62.41 99 PRO A CA 1
ATOM 789 C C . PRO A 1 99 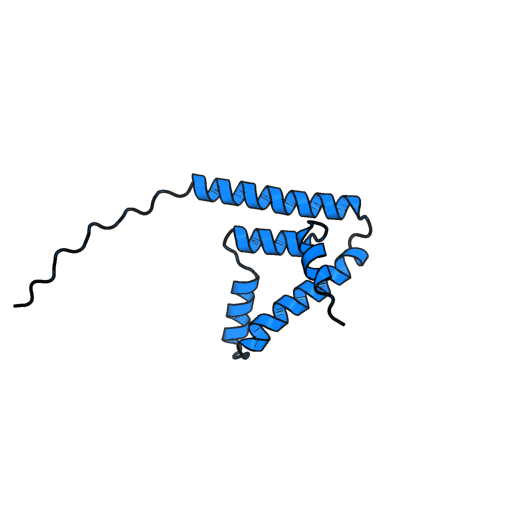? 6.322 19.381 -20.327 1.00 62.41 99 PRO A C 1
ATOM 791 O O . PRO A 1 99 ? 5.292 19.590 -20.965 1.00 62.41 99 PRO A O 1
ATOM 794 N N . LYS A 1 100 ? 7.483 19.964 -20.622 1.00 55.91 100 LYS A N 1
ATOM 795 C CA . LYS A 1 100 ? 7.694 20.793 -21.804 1.00 55.91 100 LYS A CA 1
ATOM 796 C C . LYS A 1 100 ? 7.442 19.899 -23.019 1.00 55.91 100 LYS A C 1
ATOM 798 O O . LYS A 1 100 ? 8.301 19.095 -23.372 1.00 55.91 100 LYS A O 1
ATOM 803 N N . LEU A 1 101 ? 6.236 19.976 -23.584 1.00 64.81 101 LEU A N 1
ATOM 804 C CA . LEU A 1 101 ? 5.858 19.261 -24.799 1.00 64.81 101 LEU A CA 1
ATOM 805 C C . LEU A 1 101 ? 6.904 19.608 -25.859 1.00 64.81 101 LEU A C 1
ATOM 807 O O . LEU A 1 101 ? 7.047 20.773 -26.238 1.00 64.81 101 LEU A O 1
ATOM 811 N N . ALA A 1 102 ? 7.700 18.616 -26.258 1.00 66.38 102 ALA A N 1
ATOM 812 C CA . ALA A 1 102 ? 8.649 18.798 -27.340 1.00 66.38 102 ALA A CA 1
ATOM 813 C C . ALA A 1 102 ? 7.852 19.218 -28.589 1.00 66.38 102 ALA A C 1
ATOM 815 O O . ALA A 1 102 ? 6.785 18.642 -28.832 1.00 66.38 102 ALA A O 1
ATOM 816 N N . PRO A 1 103 ? 8.309 20.226 -29.354 1.00 73.12 103 PRO A N 1
ATOM 817 C CA . PRO A 1 103 ? 7.644 20.599 -30.593 1.00 73.12 103 PRO A CA 1
ATOM 818 C C . PRO A 1 103 ? 7.524 19.366 -31.499 1.00 73.12 103 PRO A C 1
ATOM 820 O O . PRO A 1 103 ? 8.461 18.564 -31.523 1.00 73.12 103 PRO A O 1
ATOM 823 N N . PRO A 1 104 ? 6.401 19.190 -32.217 1.00 74.25 104 PRO A N 1
ATOM 824 C CA . PRO A 1 104 ? 6.239 18.063 -33.127 1.00 74.25 104 PRO A CA 1
ATOM 825 C C . PRO A 1 104 ? 7.405 18.036 -34.121 1.00 74.25 104 PRO A C 1
ATOM 827 O O . PRO A 1 104 ? 7.733 19.064 -34.718 1.00 74.25 104 PRO A O 1
ATOM 830 N N .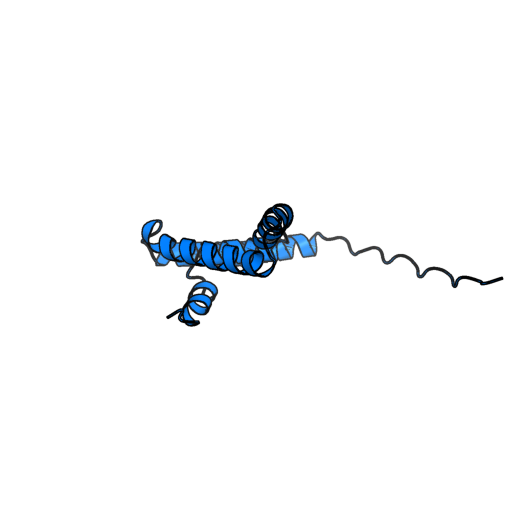 GLU A 1 105 ? 8.053 16.875 -34.258 1.00 72.25 105 GLU A N 1
ATOM 831 C CA . GLU A 1 105 ? 9.159 16.701 -35.199 1.00 72.25 105 GLU A CA 1
ATOM 832 C C . GLU A 1 105 ? 8.692 17.041 -36.624 1.00 72.25 105 GLU A C 1
ATOM 834 O O . GLU A 1 105 ? 7.583 16.659 -37.019 1.00 72.25 105 GLU A O 1
ATOM 839 N N . PRO A 1 106 ? 9.500 17.781 -37.407 1.00 75.38 106 PRO A N 1
ATOM 840 C CA . PRO A 1 106 ? 9.142 18.102 -38.777 1.00 75.38 106 PRO A CA 1
ATOM 841 C C . PRO A 1 106 ? 9.047 16.814 -39.610 1.00 75.38 106 PRO A C 1
ATOM 843 O O . PRO A 1 106 ? 9.810 15.871 -39.382 1.00 75.38 106 PRO A O 1
ATOM 846 N N . PRO A 1 107 ? 8.127 16.758 -40.588 1.00 72.75 107 PRO A N 1
ATOM 847 C CA . PRO A 1 107 ? 7.903 15.556 -41.375 1.00 72.75 107 PRO A CA 1
ATOM 848 C C . PRO A 1 107 ? 9.179 15.168 -42.125 1.00 72.75 107 PRO A C 1
ATOM 850 O O . PRO A 1 107 ? 9.765 15.976 -42.849 1.00 72.75 107 PRO A O 1
ATOM 853 N N . VAL A 1 108 ? 9.597 13.914 -41.943 1.00 74.69 108 VAL A N 1
ATOM 854 C CA . VAL A 1 108 ? 10.754 13.315 -42.611 1.00 74.69 108 VAL A CA 1
ATOM 855 C C . VAL A 1 108 ? 10.520 13.355 -44.122 1.00 74.69 108 VAL A C 1
ATOM 857 O O . VAL A 1 108 ? 9.676 12.634 -44.654 1.00 74.69 108 VAL A O 1
ATOM 860 N N . GLN A 1 109 ? 11.256 14.217 -44.826 1.00 68.44 109 GLN A N 1
ATOM 861 C CA . GLN A 1 109 ? 11.289 14.212 -46.286 1.00 68.44 109 GLN A CA 1
ATOM 862 C C . GLN A 1 109 ? 12.120 13.014 -46.747 1.00 68.44 109 GLN A C 1
ATOM 864 O O . GLN A 1 109 ? 13.349 13.052 -46.725 1.00 68.44 109 GLN A O 1
ATOM 869 N N . HIS A 1 110 ? 11.446 11.941 -47.160 1.00 64.62 110 HIS A N 1
ATOM 870 C CA . HIS A 1 110 ? 12.082 10.883 -47.935 1.00 64.62 110 HIS A CA 1
ATOM 871 C C . HIS A 1 110 ? 12.464 11.445 -49.310 1.00 64.62 110 HIS A C 1
ATOM 873 O O . HIS A 1 110 ? 11.604 11.940 -50.041 1.00 64.62 110 HIS A O 1
ATOM 879 N N . ARG A 1 111 ? 13.762 11.409 -49.617 1.00 63.53 111 ARG A N 1
ATOM 880 C CA . ARG A 1 111 ? 14.337 11.748 -50.919 1.00 63.53 111 ARG A CA 1
ATOM 881 C C . ARG A 1 111 ? 14.783 10.480 -51.626 1.00 63.53 111 ARG A C 1
ATOM 883 O O . ARG A 1 111 ? 15.275 9.579 -50.912 1.00 63.53 111 ARG A O 1
#

Nearest PDB structures (foldseek):
  6k15-assembly1_A  TM=2.831E-01  e=8.423E+00  Saccharomyces cerevisiae S288C

Sequence (111 aa):
MVNPLWLWRGFKGNSVTFALLFASVLLGASIAGGFHHLLAALGIHWLYVLLIPIFLFSWLSKKEPLWLPDQAKRKLYARSLIAGSIMVALLIAWLRPEPKLAPPEPPVQHR

Foldseek 3Di:
DPDVCLVVCLVLLQALLSLQCLLCVLQVVRPLVVLLVVCVVVVHPNVCSVVVVVVVSVVVRVCCCVVPVDRVVSSVNSVCSNVVSVVVSVVCVVPDDPDPPDPPDDDDDDD